Protein AF-A0A9K3GTN6-F1 (afdb_monomer)

Sequence (144 aa):
MPHSWSNYLSNCCDSDGDSRVGKYGCVPLLIAMLEGKSVEEKQAAAKALSTILVCSGNRRIYRKEQRGITSAVQLLDPTILNLDKKYPVSILMSLTHSKECRKQIVDSGGLVYLQKLVETEVDGAKKLHETISHGNLWGVFARR

Nearest PDB structures (foldseek):
  8y0p-assembly1_A  TM=8.042E-01  e=5.681E-03  Homo sapiens
  3sl9-assembly4_G  TM=8.050E-01  e=8.884E-03  Homo sapiens
  3sla-assembly5_E  TM=8.114E-01  e=1.197E-02  Homo sapiens
  8eic-assembly1_A  TM=7.911E-01  e=9.336E-03  Homo sapiens
  1i7x-assembly1_A  TM=7.708E-01  e=1.694E-02  Mus musculus

Mean predicted aligned error: 9.12 Å

Radius of gyration: 15.72 Å; Cα contacts (8 Å, |Δi|>4): 153; chains: 1; bounding box: 44×24×49 Å

Secondary structure (DSSP, 8-state):
---SSHHHHHGGGS-SS-SSS-SS-HHHHHHHHHTSSSHHHHHHHHHHHHHHTTSHHHHHHHHHSTTHHHHHHHTT-TTSTT--THHHHHHHHHHTTSHHHHHHHHHTTHHHHHHHHHHTT-TTHHHHHHHHHHHHHHHHHS--

Foldseek 3Di:
DPDPPVVVLVVQQDDDDDDPCPPQGPLVVLQVQLVDDDLVSVQVSLQSLLVNLVHVVSLVSLVVPPCNLLSLLVLLAPVSPPHQNLSSLSNLVSNLVDLVSLVVCVVSVSLVSLVVCVVVVRPNSVVSNCSSVVSVVVVVVPPD

Solvent-accessible surface area (backbone atoms only — not comparable to full-atom values): 8327 Å² total; per-residue (Å²): 140,91,85,77,60,69,66,63,55,65,58,69,81,79,62,90,74,90,75,92,63,66,100,54,58,74,58,65,58,36,43,55,30,48,70,45,90,48,55,66,48,24,41,53,24,31,48,52,47,41,59,49,42,75,40,70,68,49,44,55,55,43,71,68,40,89,55,41,62,54,46,38,39,60,60,44,38,80,84,55,68,94,49,72,51,44,26,33,40,47,41,53,52,67,42,52,88,37,69,67,50,37,48,51,36,50,77,63,47,31,60,66,36,29,54,56,34,37,78,68,66,39,62,62,22,54,62,43,43,49,55,48,55,58,62,54,57,56,68,71,69,72,73,124

Structure (mmCIF, N/CA/C/O backbone):
data_AF-A0A9K3GTN6-F1
#
_entry.id   AF-A0A9K3GTN6-F1
#
loop_
_atom_site.group_PDB
_atom_site.id
_atom_site.type_symbol
_atom_site.label_atom_id
_atom_site.label_alt_id
_atom_site.label_comp_id
_atom_site.label_asym_id
_atom_site.label_entity_id
_atom_site.label_seq_id
_atom_site.pdbx_PDB_ins_code
_atom_site.Cartn_x
_atom_site.Cartn_y
_atom_site.Cartn_z
_atom_site.occupancy
_atom_site.B_iso_or_equiv
_atom_site.auth_seq_id
_atom_site.auth_comp_id
_atom_site.auth_asym_id
_atom_site.auth_atom_id
_atom_site.pdbx_PDB_model_num
ATOM 1 N N . MET A 1 1 ? 19.098 3.591 20.103 1.00 34.47 1 MET A N 1
ATOM 2 C CA . MET A 1 1 ? 20.031 4.089 19.065 1.00 34.47 1 MET A CA 1
ATOM 3 C C . MET A 1 1 ? 19.316 4.121 17.706 1.00 34.47 1 MET A C 1
ATOM 5 O O . MET A 1 1 ? 19.348 3.104 17.026 1.00 34.47 1 MET A O 1
ATOM 9 N N . PRO A 1 2 ? 18.612 5.203 17.307 1.00 41.88 2 PRO A N 1
ATOM 10 C CA . PRO A 1 2 ? 17.772 5.178 16.105 1.00 41.88 2 PRO 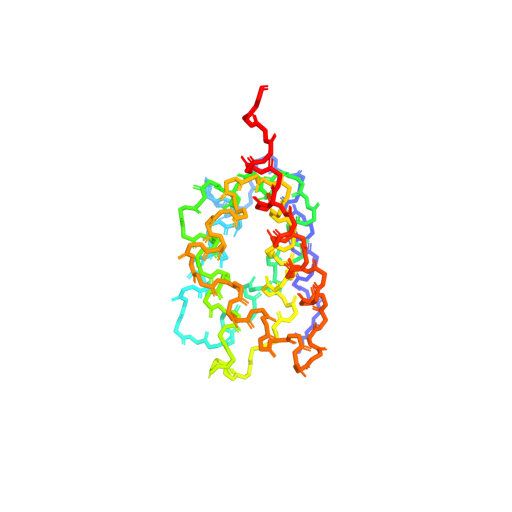A CA 1
ATOM 11 C C . PRO A 1 2 ? 18.186 6.230 15.057 1.00 41.88 2 PRO A C 1
ATOM 13 O O . PRO A 1 2 ? 17.435 7.166 14.843 1.00 41.88 2 PRO A O 1
ATOM 16 N N . HIS A 1 3 ? 19.352 6.128 14.401 1.00 39.06 3 HIS A N 1
ATOM 17 C CA . HIS A 1 3 ? 19.748 7.154 13.403 1.00 39.06 3 HIS A CA 1
ATOM 18 C C . HIS A 1 3 ? 20.516 6.671 12.155 1.00 39.06 3 HIS A C 1
ATOM 20 O O . HIS A 1 3 ? 21.058 7.503 11.441 1.00 39.06 3 HIS A O 1
ATOM 26 N N . SER A 1 4 ? 20.549 5.377 11.812 1.00 50.44 4 SER A N 1
ATOM 27 C CA . SER A 1 4 ? 21.349 4.931 10.645 1.00 50.44 4 SER A CA 1
ATOM 28 C C . SER A 1 4 ? 20.644 3.938 9.719 1.00 50.44 4 SER A C 1
ATOM 30 O O . SER A 1 4 ? 21.223 2.946 9.296 1.00 50.44 4 SER A O 1
ATOM 32 N N . TRP A 1 5 ? 19.354 4.151 9.445 1.00 44.84 5 TRP A N 1
ATOM 33 C CA . TRP A 1 5 ? 18.619 3.352 8.446 1.00 44.84 5 TRP A CA 1
ATOM 34 C C . TRP A 1 5 ? 18.283 4.192 7.204 1.00 44.84 5 TRP A C 1
ATOM 36 O O . TRP A 1 5 ? 18.353 3.690 6.086 1.00 44.84 5 TRP A O 1
ATOM 46 N N . SER A 1 6 ? 18.025 5.496 7.374 1.00 46.78 6 SER A N 1
ATOM 47 C CA . SER A 1 6 ? 17.737 6.407 6.255 1.00 46.78 6 SER A CA 1
ATOM 48 C C . SER A 1 6 ? 18.904 6.546 5.271 1.00 46.78 6 SER A C 1
ATOM 50 O O . SER A 1 6 ? 18.674 6.564 4.066 1.00 46.78 6 SER A O 1
ATOM 52 N N . ASN A 1 7 ? 20.152 6.570 5.755 1.00 45.53 7 ASN A N 1
ATOM 53 C CA . ASN A 1 7 ? 21.321 6.714 4.877 1.00 45.53 7 ASN A CA 1
ATOM 54 C C . ASN A 1 7 ? 21.619 5.442 4.065 1.00 45.53 7 ASN A C 1
ATOM 56 O O . ASN A 1 7 ? 22.062 5.546 2.926 1.00 45.53 7 ASN A O 1
ATOM 60 N N . TYR A 1 8 ? 21.309 4.253 4.594 1.00 50.44 8 TYR A N 1
ATOM 61 C CA . TYR A 1 8 ? 21.452 2.999 3.844 1.00 50.44 8 TYR A CA 1
ATOM 62 C C . TYR A 1 8 ? 20.410 2.867 2.725 1.00 50.44 8 TYR A C 1
ATOM 64 O O . TYR A 1 8 ? 20.731 2.385 1.643 1.00 50.44 8 TYR A O 1
ATOM 72 N N . LEU A 1 9 ? 19.180 3.342 2.951 1.00 48.31 9 LEU A N 1
ATOM 73 C CA . LEU A 1 9 ? 18.117 3.311 1.941 1.00 48.31 9 LEU A CA 1
ATOM 74 C C . LEU A 1 9 ? 18.327 4.345 0.824 1.00 48.31 9 LEU A C 1
ATOM 76 O O . LEU A 1 9 ? 17.956 4.088 -0.321 1.00 48.31 9 LEU A O 1
ATOM 80 N N . SER A 1 10 ? 18.949 5.489 1.131 1.00 46.78 10 SER A N 1
ATOM 81 C CA . SER A 1 10 ? 19.246 6.531 0.138 1.00 46.78 10 SER A CA 1
ATOM 82 C C . SER A 1 10 ? 20.327 6.116 -0.868 1.00 46.78 10 SER A C 1
ATOM 84 O O . SER A 1 10 ? 20.322 6.615 -1.988 1.00 46.78 10 SER A O 1
ATOM 86 N N . ASN A 1 11 ? 21.216 5.181 -0.509 1.00 44.50 11 ASN A N 1
ATOM 87 C CA . ASN A 1 11 ? 22.278 4.693 -1.397 1.00 44.50 11 ASN A CA 1
ATOM 88 C C . ASN A 1 11 ? 21.803 3.614 -2.395 1.00 44.50 11 ASN A C 1
ATOM 90 O O . ASN A 1 11 ? 22.557 3.193 -3.263 1.00 44.50 11 ASN A O 1
ATOM 94 N N . CYS A 1 12 ? 20.549 3.152 -2.309 1.00 50.91 12 CYS A N 1
ATOM 95 C CA . CYS A 1 12 ? 20.014 2.154 -3.243 1.00 50.91 12 CYS A CA 1
ATOM 96 C C . CYS A 1 12 ? 19.654 2.721 -4.628 1.00 50.91 12 CYS A C 1
ATOM 98 O O . CYS A 1 12 ? 19.286 1.937 -5.502 1.00 50.91 12 CYS A O 1
ATOM 100 N N . CYS A 1 13 ? 19.699 4.043 -4.837 1.00 48.66 13 CYS A N 1
ATOM 101 C CA . CYS A 1 13 ? 19.335 4.633 -6.130 1.00 48.66 13 CYS A CA 1
ATOM 102 C C . CYS A 1 13 ? 20.506 4.732 -7.134 1.00 48.66 13 CYS A C 1
ATOM 104 O O . CYS A 1 13 ? 20.209 4.955 -8.302 1.00 48.66 13 CYS A O 1
ATOM 106 N N . ASP A 1 14 ? 21.770 4.481 -6.742 1.00 43.16 14 ASP A N 1
ATOM 107 C CA . ASP A 1 14 ? 22.951 4.785 -7.585 1.00 43.16 14 ASP A CA 1
ATOM 108 C C . ASP A 1 14 ? 24.044 3.698 -7.674 1.00 43.16 14 ASP A C 1
ATOM 110 O O . ASP A 1 14 ? 25.205 4.005 -7.932 1.00 43.16 14 ASP A O 1
ATOM 114 N N . SER A 1 15 ? 23.757 2.407 -7.492 1.00 42.09 15 SER A N 1
ATOM 115 C CA . SER A 1 15 ? 24.825 1.397 -7.644 1.00 42.09 15 SER A CA 1
ATOM 116 C C . SER A 1 15 ? 24.405 0.204 -8.486 1.00 42.09 15 SER A C 1
ATOM 118 O O . SER A 1 15 ? 23.863 -0.786 -7.993 1.00 42.09 15 SER A O 1
ATOM 120 N N . ASP A 1 16 ? 24.726 0.301 -9.778 1.00 45.75 16 ASP A N 1
ATOM 121 C CA . ASP A 1 16 ? 25.200 -0.856 -10.528 1.00 45.75 16 ASP A CA 1
ATOM 122 C C . ASP A 1 16 ? 26.384 -1.462 -9.762 1.00 45.75 16 ASP A C 1
ATOM 124 O O . ASP A 1 16 ? 27.434 -0.842 -9.628 1.00 45.75 16 ASP A O 1
ATOM 128 N N . GLY A 1 17 ? 26.210 -2.685 -9.266 1.00 50.47 17 GLY A N 1
ATOM 129 C CA . GLY A 1 17 ? 27.319 -3.521 -8.820 1.00 50.47 17 GLY A CA 1
ATOM 130 C C . GLY A 1 17 ? 27.718 -3.380 -7.348 1.00 50.47 17 GLY A C 1
ATOM 131 O O . GLY A 1 17 ? 28.221 -2.366 -6.893 1.00 50.47 17 GLY A O 1
ATOM 132 N N . ASP A 1 18 ? 27.578 -4.507 -6.653 1.00 44.97 18 ASP A N 1
ATOM 133 C CA . ASP A 1 18 ? 28.391 -4.919 -5.507 1.00 44.97 18 ASP A CA 1
ATOM 134 C C . ASP A 1 18 ? 28.187 -4.214 -4.155 1.00 44.97 18 ASP A C 1
ATOM 136 O O . ASP A 1 18 ? 28.973 -3.394 -3.692 1.00 44.97 18 ASP A O 1
ATOM 140 N N . SER A 1 1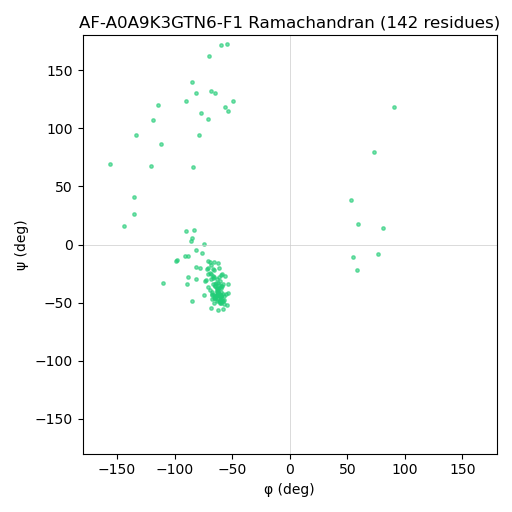9 ? 27.139 -4.621 -3.438 1.00 40.00 19 SER A N 1
ATOM 141 C CA . SER A 1 19 ? 27.109 -4.480 -1.977 1.00 40.00 19 SER A CA 1
ATOM 142 C C . SER A 1 19 ? 26.152 -5.479 -1.332 1.00 40.00 19 SER A C 1
ATOM 144 O O . SER A 1 19 ? 25.127 -5.091 -0.798 1.00 40.00 19 SER A O 1
ATOM 146 N N . ARG A 1 20 ? 26.481 -6.782 -1.362 1.00 42.50 20 ARG A N 1
ATOM 147 C CA . ARG A 1 20 ? 25.885 -7.888 -0.553 1.00 42.50 20 ARG A CA 1
ATOM 148 C C . ARG A 1 20 ? 24.348 -8.091 -0.599 1.00 42.50 20 ARG A C 1
ATOM 150 O O . ARG A 1 20 ? 23.880 -9.150 -0.191 1.00 42.50 20 ARG A 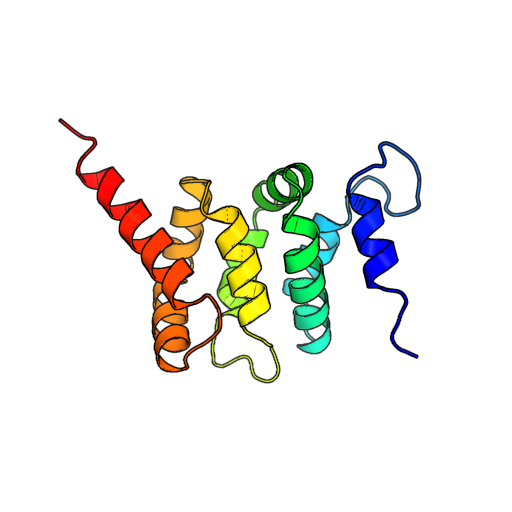O 1
ATOM 157 N N . VAL A 1 21 ? 23.574 -7.169 -1.169 1.00 47.50 21 VAL A N 1
ATOM 158 C CA . VAL A 1 21 ? 22.177 -7.271 -1.608 1.00 47.50 21 VAL A CA 1
ATOM 159 C C . VAL A 1 21 ? 22.228 -7.878 -3.011 1.00 47.50 21 VAL A C 1
ATOM 161 O O . VAL A 1 21 ? 22.061 -7.218 -4.033 1.00 47.50 21 VAL A O 1
ATOM 164 N N . GLY A 1 22 ? 22.668 -9.134 -3.067 1.00 39.62 22 GLY A N 1
ATOM 165 C CA . GLY A 1 22 ? 22.984 -9.817 -4.314 1.00 39.62 22 GLY A CA 1
ATOM 166 C C . GLY A 1 22 ? 21.749 -10.013 -5.186 1.00 39.62 22 GLY A C 1
ATOM 167 O O . GLY A 1 22 ? 20.764 -10.561 -4.714 1.00 39.62 22 GLY A O 1
ATOM 168 N N . LYS A 1 23 ? 21.844 -9.635 -6.468 1.00 42.25 23 LYS A N 1
ATOM 169 C CA . LYS A 1 23 ? 20.989 -10.024 -7.618 1.00 42.25 23 LYS A CA 1
ATOM 170 C C . LYS A 1 23 ? 19.477 -9.717 -7.548 1.00 42.25 23 LYS A C 1
ATOM 172 O O . LYS A 1 23 ? 18.850 -9.582 -8.594 1.00 42.25 23 LYS A O 1
ATOM 177 N N . TYR A 1 24 ? 18.918 -9.541 -6.359 1.00 50.09 24 TYR A N 1
ATOM 178 C CA . TYR A 1 24 ? 17.555 -9.145 -6.044 1.00 50.09 24 TYR A CA 1
ATOM 179 C C . TYR A 1 24 ? 17.682 -7.831 -5.280 1.00 50.09 24 TYR A C 1
ATOM 181 O O . TYR A 1 24 ? 18.178 -7.823 -4.157 1.00 50.09 24 TYR A O 1
ATOM 189 N N . GLY A 1 25 ? 17.331 -6.706 -5.904 1.00 65.81 25 GLY A N 1
ATOM 190 C CA . GLY A 1 25 ? 17.440 -5.398 -5.254 1.00 65.81 25 GLY A CA 1
ATOM 191 C C . GLY A 1 25 ? 16.693 -5.334 -3.911 1.00 65.81 25 GLY A C 1
ATOM 192 O O . GLY A 1 25 ? 15.928 -6.225 -3.549 1.00 65.81 25 GLY A O 1
ATOM 193 N N . CYS A 1 26 ? 16.857 -4.236 -3.173 1.00 80.19 26 CYS A N 1
ATOM 194 C CA . CYS A 1 26 ? 16.185 -4.035 -1.882 1.00 80.19 26 CYS A CA 1
ATOM 195 C C . CYS A 1 26 ? 14.641 -4.151 -1.980 1.00 80.19 26 CYS A C 1
ATOM 197 O O . CYS A 1 26 ? 13.977 -4.565 -1.035 1.00 80.19 26 CYS A O 1
ATOM 199 N N . VAL A 1 27 ? 14.065 -3.853 -3.151 1.00 87.25 27 VAL A N 1
ATOM 200 C CA . VAL A 1 27 ? 12.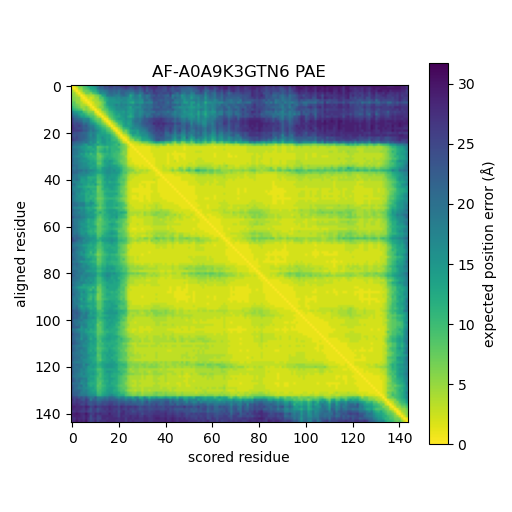613 -3.823 -3.383 1.00 87.25 27 VAL A CA 1
ATOM 201 C C . VAL A 1 27 ? 11.914 -5.189 -3.187 1.00 87.25 27 VAL A C 1
ATOM 203 O O . VAL A 1 27 ? 11.013 -5.232 -2.350 1.00 87.25 27 VAL A O 1
ATOM 206 N N . PRO A 1 28 ? 12.286 -6.292 -3.877 1.00 88.44 28 PRO A N 1
ATOM 207 C CA . PRO A 1 28 ? 11.696 -7.615 -3.629 1.00 88.44 28 PRO A CA 1
ATOM 208 C C . PRO A 1 28 ? 11.748 -8.067 -2.165 1.00 88.44 28 PRO A C 1
ATOM 210 O O . PRO A 1 28 ? 10.762 -8.583 -1.644 1.00 88.44 28 PRO A O 1
ATOM 213 N N . LEU A 1 29 ? 12.869 -7.825 -1.475 1.00 88.56 29 LEU A N 1
ATOM 214 C CA . LEU A 1 29 ? 13.020 -8.181 -0.060 1.00 88.56 29 LEU A CA 1
ATOM 215 C C . LEU A 1 29 ? 12.040 -7.403 0.823 1.00 88.56 29 LEU A C 1
ATOM 217 O O . LEU A 1 29 ? 11.378 -7.987 1.677 1.00 88.56 29 LEU A O 1
ATOM 221 N N . LEU A 1 30 ? 11.899 -6.097 0.586 1.00 90.94 30 LEU A N 1
ATOM 222 C CA . LEU A 1 30 ? 10.939 -5.277 1.319 1.00 90.94 30 LEU A CA 1
ATOM 223 C C . LEU A 1 30 ? 9.491 -5.697 1.040 1.00 90.94 30 LEU A C 1
ATOM 225 O O . LEU A 1 30 ? 8.674 -5.659 1.953 1.00 90.94 30 LEU A O 1
ATOM 229 N N . ILE A 1 31 ? 9.163 -6.125 -0.183 1.00 91.75 31 ILE A N 1
ATOM 230 C CA . ILE A 1 31 ? 7.827 -6.654 -0.502 1.00 91.75 31 ILE A CA 1
ATOM 231 C C . ILE A 1 31 ? 7.556 -7.945 0.269 1.00 91.75 31 ILE A C 1
ATOM 233 O O . ILE A 1 31 ? 6.499 -8.056 0.884 1.00 91.75 31 ILE A O 1
ATOM 237 N N . ALA A 1 32 ? 8.518 -8.869 0.321 1.00 91.12 32 ALA A N 1
ATOM 238 C CA . ALA A 1 32 ? 8.385 -10.087 1.119 1.00 91.12 32 ALA A CA 1
ATOM 239 C C . ALA A 1 32 ? 8.158 -9.774 2.612 1.00 91.12 32 ALA A C 1
ATOM 241 O O . ALA A 1 32 ? 7.367 -10.440 3.275 1.00 91.12 32 ALA A O 1
ATOM 242 N N . MET A 1 33 ? 8.783 -8.714 3.138 1.00 91.44 33 MET A N 1
ATOM 243 C CA . MET A 1 33 ? 8.541 -8.251 4.510 1.00 91.44 33 MET A CA 1
ATOM 244 C C . MET A 1 33 ? 7.136 -7.655 4.724 1.00 91.44 33 MET A C 1
ATOM 246 O O . MET A 1 33 ? 6.625 -7.725 5.841 1.00 91.44 33 MET A O 1
ATOM 250 N N . LEU A 1 34 ? 6.465 -7.120 3.691 1.00 92.12 34 LEU A N 1
ATOM 251 C CA . LEU A 1 34 ? 5.050 -6.712 3.799 1.00 92.12 34 LEU A CA 1
ATOM 252 C C . LEU A 1 34 ? 4.119 -7.915 4.027 1.00 92.12 34 LEU A C 1
ATOM 254 O O . LEU A 1 34 ? 3.063 -7.771 4.643 1.00 92.12 34 LEU A O 1
ATOM 258 N N . GLU A 1 35 ? 4.513 -9.097 3.551 1.00 88.56 35 GLU A N 1
ATOM 259 C CA . GLU A 1 35 ? 3.817 -10.370 3.781 1.00 88.56 35 GLU A CA 1
ATOM 260 C C . GLU A 1 35 ? 4.244 -11.050 5.100 1.00 88.56 35 GLU A C 1
ATOM 262 O O . GLU A 1 35 ? 3.775 -12.146 5.411 1.00 88.56 35 GLU A O 1
ATOM 267 N N . GLY A 1 36 ? 5.112 -10.404 5.892 1.00 87.31 36 GLY A N 1
ATOM 268 C CA . GLY A 1 36 ? 5.593 -10.899 7.182 1.00 87.31 36 GLY A CA 1
ATOM 269 C C . GLY A 1 36 ? 4.479 -11.131 8.208 1.00 87.31 36 GLY A C 1
ATOM 270 O O . GLY A 1 36 ? 3.31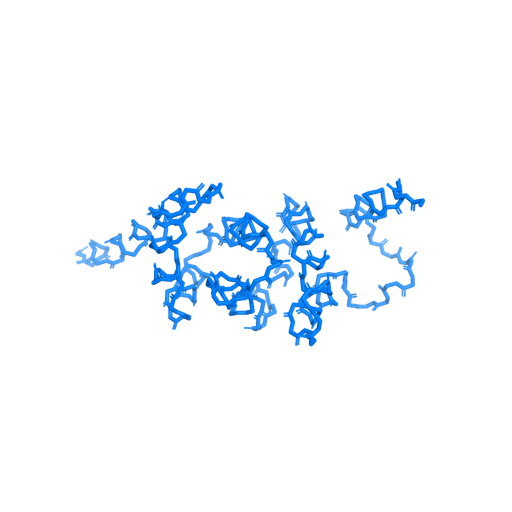6 -10.772 8.009 1.00 87.31 36 GLY A O 1
ATOM 271 N N . LYS A 1 37 ? 4.819 -11.744 9.345 1.00 83.69 37 LYS A N 1
ATOM 272 C CA . LYS A 1 37 ? 3.832 -12.028 10.404 1.00 83.69 37 LYS A CA 1
ATOM 273 C C . LYS A 1 37 ? 3.710 -10.878 11.398 1.00 83.69 37 LYS A C 1
ATOM 275 O O . LYS A 1 37 ? 2.615 -10.640 11.902 1.00 83.69 37 LYS A O 1
ATOM 280 N N . SER A 1 38 ? 4.806 -10.170 11.669 1.00 91.38 38 SER A N 1
ATOM 281 C CA . SER A 1 38 ? 4.828 -9.072 12.633 1.00 91.38 38 SER A CA 1
ATOM 282 C C . SER A 1 38 ? 4.370 -7.760 11.989 1.00 91.38 38 SER A C 1
ATOM 284 O O . SER A 1 38 ? 4.707 -7.442 10.847 1.00 91.38 38 SER A O 1
ATOM 286 N N . VAL A 1 39 ? 3.580 -6.978 12.729 1.00 92.00 39 VAL A N 1
ATOM 287 C CA . VAL A 1 39 ? 3.147 -5.643 12.287 1.00 92.00 39 VAL A CA 1
ATOM 288 C C . VAL A 1 39 ? 4.343 -4.696 12.208 1.00 92.00 39 VAL A C 1
ATOM 290 O O . VAL A 1 39 ? 4.408 -3.855 11.314 1.00 92.00 39 VAL A O 1
ATOM 293 N N . GLU A 1 40 ? 5.319 -4.868 13.093 1.00 90.62 40 GLU A N 1
ATOM 294 C CA . GLU A 1 40 ? 6.558 -4.102 13.130 1.00 90.62 40 GLU A CA 1
ATOM 295 C C . GLU A 1 40 ? 7.383 -4.319 11.854 1.00 90.62 40 GLU A C 1
ATOM 297 O O . GLU A 1 40 ? 7.850 -3.347 11.257 1.00 90.62 40 GLU A O 1
ATOM 302 N N . GLU A 1 41 ? 7.499 -5.569 11.388 1.00 90.75 41 GLU A N 1
ATOM 303 C CA . GLU A 1 41 ? 8.152 -5.912 10.115 1.00 90.75 41 GLU A CA 1
ATOM 304 C C . GLU A 1 41 ? 7.446 -5.236 8.935 1.00 90.75 41 GLU A C 1
ATOM 306 O O . GLU A 1 41 ? 8.087 -4.557 8.125 1.00 90.75 41 GLU A O 1
ATOM 311 N N . LYS A 1 42 ? 6.112 -5.351 8.881 1.00 93.94 42 LYS A N 1
ATOM 312 C CA . LYS A 1 42 ? 5.280 -4.725 7.842 1.00 93.94 42 LYS A CA 1
ATOM 313 C C . LYS A 1 42 ? 5.431 -3.211 7.834 1.00 93.94 42 LYS A C 1
ATOM 315 O O . LYS A 1 42 ? 5.571 -2.612 6.770 1.00 93.94 42 LYS A O 1
ATOM 320 N N . GLN A 1 43 ? 5.416 -2.584 9.008 1.00 93.50 43 GLN A N 1
ATOM 321 C CA . GLN A 1 43 ? 5.544 -1.139 9.144 1.00 93.50 43 GLN A CA 1
ATOM 322 C C . GLN A 1 43 ? 6.941 -0.658 8.743 1.00 93.50 43 GLN A C 1
ATOM 324 O O . GLN A 1 43 ? 7.058 0.332 8.017 1.00 93.50 43 GLN A O 1
ATOM 329 N N . ALA A 1 44 ? 7.999 -1.353 9.169 1.00 92.12 44 ALA A N 1
ATOM 330 C CA . ALA A 1 44 ? 9.367 -1.030 8.776 1.00 92.12 44 ALA A CA 1
ATOM 331 C C . ALA A 1 44 ? 9.540 -1.123 7.252 1.00 92.12 44 ALA A C 1
ATOM 333 O O . ALA A 1 44 ? 10.079 -0.202 6.631 1.00 92.12 44 ALA A O 1
ATOM 334 N N . ALA A 1 45 ? 9.006 -2.184 6.645 1.00 93.62 45 ALA A N 1
ATOM 335 C CA . ALA A 1 45 ? 9.031 -2.378 5.204 1.00 93.62 45 ALA A CA 1
ATOM 336 C C . ALA A 1 45 ? 8.223 -1.311 4.453 1.00 93.62 45 ALA A C 1
ATOM 338 O O . ALA A 1 45 ? 8.727 -0.718 3.498 1.00 93.62 45 ALA A O 1
ATOM 339 N N . ALA A 1 46 ? 7.003 -1.003 4.907 1.00 94.94 46 ALA A N 1
ATOM 340 C CA . ALA A 1 46 ? 6.157 0.017 4.293 1.00 94.94 46 ALA A CA 1
ATOM 341 C C . ALA A 1 46 ? 6.812 1.406 4.359 1.00 94.94 46 ALA A C 1
ATOM 343 O O . ALA A 1 46 ? 6.837 2.147 3.374 1.00 94.94 46 ALA A O 1
ATOM 344 N N . LYS A 1 47 ? 7.419 1.749 5.498 1.00 94.06 47 LYS A N 1
ATOM 345 C CA . LYS A 1 47 ? 8.160 3.002 5.655 1.00 94.06 47 LYS A CA 1
ATOM 346 C C . LYS A 1 47 ? 9.351 3.075 4.695 1.00 94.06 47 LYS A C 1
ATOM 348 O O . LYS A 1 47 ? 9.500 4.076 3.991 1.00 94.06 47 LYS A O 1
ATOM 353 N N . ALA A 1 48 ? 10.156 2.016 4.612 1.00 92.38 48 ALA A N 1
ATOM 354 C CA . ALA A 1 48 ? 11.298 1.957 3.701 1.00 92.38 48 ALA A CA 1
ATOM 355 C C . ALA A 1 48 ? 10.863 2.085 2.231 1.00 92.38 48 ALA A C 1
ATOM 357 O O . ALA A 1 48 ? 11.382 2.933 1.504 1.00 92.38 48 ALA A O 1
ATOM 358 N N . LEU A 1 49 ? 9.846 1.323 1.817 1.00 92.69 49 LEU A N 1
ATOM 359 C CA . LEU A 1 49 ? 9.282 1.376 0.467 1.00 92.69 49 LEU A CA 1
ATOM 360 C C . LEU A 1 49 ? 8.737 2.762 0.116 1.00 92.69 49 LEU A C 1
ATOM 362 O O . LEU A 1 49 ? 9.037 3.270 -0.962 1.00 92.69 49 LEU A O 1
ATOM 366 N N . SER A 1 50 ? 8.010 3.411 1.031 1.00 92.69 50 SER A N 1
ATOM 367 C CA . SER A 1 50 ? 7.489 4.768 0.807 1.00 92.69 50 SER A CA 1
ATOM 368 C C . SER A 1 50 ? 8.594 5.799 0.535 1.00 92.69 50 SER A C 1
ATOM 370 O O . SER A 1 50 ? 8.359 6.782 -0.161 1.00 92.69 50 SER A O 1
ATOM 372 N N . THR A 1 51 ? 9.812 5.544 1.027 1.00 89.69 51 THR A N 1
ATOM 373 C CA . THR A 1 51 ? 10.981 6.409 0.822 1.00 89.69 51 THR A CA 1
ATOM 374 C C . THR A 1 51 ? 11.687 6.091 -0.499 1.00 89.69 51 THR A C 1
ATOM 376 O O . THR A 1 51 ? 11.957 6.987 -1.294 1.00 89.69 51 THR A O 1
ATOM 379 N N . ILE A 1 52 ? 11.959 4.812 -0.785 1.00 86.75 52 ILE A N 1
ATOM 380 C CA . ILE A 1 52 ? 12.760 4.435 -1.964 1.00 86.75 52 ILE A CA 1
ATOM 381 C C . ILE A 1 52 ? 11.972 4.483 -3.281 1.00 86.75 52 ILE A C 1
ATOM 383 O O . ILE A 1 52 ? 12.571 4.581 -4.356 1.00 86.75 52 ILE A O 1
ATOM 387 N N . LEU A 1 53 ? 10.634 4.436 -3.227 1.00 88.12 53 LEU A N 1
ATOM 388 C CA . LEU A 1 53 ? 9.763 4.537 -4.406 1.00 88.12 53 LEU A CA 1
ATOM 389 C C . LEU A 1 53 ? 9.657 5.961 -4.972 1.00 88.12 53 LEU A C 1
ATOM 391 O O . LEU A 1 53 ? 9.016 6.155 -6.007 1.00 88.12 53 LEU A O 1
ATOM 395 N N . VAL A 1 54 ? 10.347 6.940 -4.382 1.00 82.94 54 VAL A N 1
ATOM 396 C CA . VAL A 1 54 ? 10.578 8.257 -4.998 1.00 82.94 54 VAL A CA 1
ATOM 397 C C . VAL A 1 54 ? 11.477 8.137 -6.244 1.00 82.94 54 VAL A C 1
ATOM 399 O O . VAL A 1 54 ? 11.293 8.885 -7.208 1.00 82.94 54 VAL A O 1
ATOM 402 N N . CYS A 1 55 ? 12.349 7.123 -6.313 1.00 82.94 55 CYS A N 1
ATOM 403 C CA . CYS A 1 55 ? 13.174 6.817 -7.488 1.00 82.94 55 CYS A CA 1
ATOM 404 C C . CYS A 1 55 ? 12.384 6.009 -8.545 1.00 82.94 55 CYS A C 1
ATOM 406 O O . CYS A 1 55 ? 11.768 4.979 -8.253 1.00 82.94 55 CYS A O 1
ATOM 408 N N . SER A 1 56 ? 12.420 6.440 -9.813 1.00 80.19 56 SER A N 1
ATOM 409 C CA . SER A 1 56 ? 11.678 5.801 -10.918 1.00 80.19 56 SER A CA 1
ATOM 410 C C . SER A 1 56 ? 12.134 4.367 -11.221 1.00 80.19 56 SER A C 1
ATOM 412 O O . SER A 1 56 ? 11.298 3.525 -11.569 1.00 80.19 56 SER A O 1
ATOM 414 N N . GLY A 1 57 ? 13.426 4.068 -11.034 1.00 84.25 57 GLY A N 1
ATOM 415 C CA . GLY A 1 57 ? 13.993 2.720 -11.154 1.00 84.25 57 GLY A CA 1
ATOM 416 C C . GLY A 1 57 ? 13.359 1.740 -10.166 1.00 84.25 57 GLY A C 1
ATOM 417 O O . GLY A 1 57 ? 12.821 0.709 -10.573 1.00 84.25 57 GLY A O 1
ATOM 418 N N . ASN A 1 58 ? 13.282 2.124 -8.890 1.00 85.44 58 ASN A N 1
ATOM 419 C CA . ASN A 1 58 ? 12.656 1.318 -7.838 1.00 85.44 58 ASN A CA 1
ATOM 420 C C . ASN A 1 58 ? 11.163 1.102 -8.094 1.00 85.44 58 ASN A C 1
ATOM 422 O O . ASN A 1 58 ? 10.676 -0.019 -7.959 1.00 85.44 58 ASN A O 1
ATOM 426 N N . ARG A 1 59 ? 10.439 2.126 -8.576 1.00 87.56 59 ARG A N 1
ATOM 427 C CA . ARG A 1 59 ? 9.039 1.960 -9.011 1.00 87.56 59 ARG A CA 1
ATOM 428 C C . ARG A 1 59 ? 8.892 0.952 -10.144 1.00 87.56 59 ARG A C 1
ATOM 430 O O . ARG A 1 59 ? 7.878 0.266 -10.232 1.00 87.56 59 ARG A O 1
ATOM 437 N N . ARG A 1 60 ? 9.848 0.882 -11.073 1.00 86.56 60 ARG A N 1
ATOM 438 C CA . ARG A 1 60 ? 9.811 -0.100 -12.167 1.00 86.56 60 ARG A CA 1
ATOM 439 C C . ARG A 1 60 ? 10.036 -1.518 -11.648 1.00 86.56 60 ARG A C 1
ATOM 441 O O . ARG A 1 60 ? 9.359 -2.415 -12.133 1.00 86.56 60 ARG A O 1
ATOM 448 N N . ILE A 1 61 ? 10.939 -1.704 -10.687 1.00 87.44 61 ILE A N 1
ATOM 449 C CA . ILE A 1 61 ? 11.180 -3.005 -10.047 1.00 87.44 61 ILE A CA 1
ATOM 450 C C . ILE A 1 61 ? 9.942 -3.429 -9.253 1.00 87.44 61 ILE A C 1
ATOM 452 O O . ILE A 1 61 ? 9.410 -4.502 -9.497 1.00 87.44 61 ILE A O 1
ATOM 456 N N . TYR A 1 62 ? 9.409 -2.545 -8.406 1.00 89.94 62 TYR A N 1
ATOM 457 C CA . TYR A 1 62 ? 8.228 -2.822 -7.584 1.00 89.94 62 TYR A CA 1
ATOM 458 C C . TYR A 1 62 ? 7.024 -3.268 -8.416 1.00 89.94 62 TYR A C 1
ATOM 460 O O . TYR A 1 62 ? 6.332 -4.212 -8.064 1.00 89.94 62 TYR A O 1
ATOM 468 N N . ARG A 1 63 ? 6.785 -2.618 -9.561 1.00 87.50 63 ARG A N 1
ATOM 469 C CA . ARG A 1 63 ? 5.672 -2.968 -10.458 1.00 87.50 63 ARG A CA 1
ATOM 470 C C . ARG A 1 63 ? 5.799 -4.341 -11.115 1.00 87.50 63 ARG A C 1
ATOM 472 O O . ARG A 1 63 ? 4.799 -4.846 -11.608 1.00 87.50 63 ARG A O 1
ATOM 479 N N . LYS A 1 64 ? 7.008 -4.900 -11.202 1.00 87.25 64 LYS A N 1
ATOM 480 C CA . LYS A 1 64 ? 7.226 -6.243 -11.759 1.00 87.25 64 LYS A CA 1
ATOM 481 C C . LYS A 1 64 ? 6.940 -7.340 -10.737 1.00 87.25 64 LYS A C 1
ATOM 483 O O . LYS A 1 64 ? 6.715 -8.478 -11.133 1.00 87.25 64 LYS A O 1
ATOM 488 N N . GLU A 1 65 ? 6.930 -6.997 -9.454 1.00 87.81 65 GLU A N 1
ATOM 489 C CA . GLU A 1 65 ? 6.641 -7.938 -8.384 1.00 87.81 65 GLU A CA 1
ATOM 490 C C . GLU A 1 65 ? 5.138 -8.198 -8.316 1.00 87.81 65 GLU A C 1
ATOM 492 O O . GLU A 1 65 ? 4.355 -7.313 -7.969 1.00 87.81 65 GLU A O 1
ATOM 497 N N . GLN A 1 66 ? 4.742 -9.434 -8.634 1.00 80.50 66 GLN A N 1
ATOM 498 C CA . GLN A 1 66 ? 3.336 -9.837 -8.758 1.00 80.50 66 GLN A CA 1
ATOM 499 C C . GLN A 1 66 ? 2.496 -9.507 -7.521 1.00 80.50 66 GLN A C 1
ATOM 501 O O . GLN A 1 66 ? 1.315 -9.203 -7.649 1.00 80.50 66 GLN A O 1
ATOM 506 N N . ARG A 1 67 ? 3.094 -9.577 -6.328 1.00 87.25 67 ARG A N 1
ATOM 507 C CA . ARG A 1 67 ? 2.378 -9.400 -5.060 1.00 87.25 67 ARG A CA 1
ATOM 508 C C . ARG A 1 67 ? 2.485 -8.003 -4.473 1.00 87.25 67 ARG A C 1
ATOM 510 O O . ARG A 1 67 ? 1.698 -7.678 -3.597 1.00 87.25 67 ARG A O 1
ATOM 517 N N . GLY A 1 68 ? 3.398 -7.160 -4.962 1.00 91.25 68 GLY A N 1
ATOM 518 C CA . GLY A 1 68 ? 3.711 -5.881 -4.317 1.00 91.25 68 GLY A CA 1
ATOM 519 C C . GLY A 1 68 ? 2.473 -5.009 -4.103 1.00 91.25 68 GLY A C 1
ATOM 520 O O . GLY A 1 68 ? 2.182 -4.596 -2.982 1.00 91.25 68 GLY A O 1
ATOM 521 N N . ILE A 1 69 ? 1.695 -4.791 -5.167 1.00 93.81 69 ILE A N 1
ATOM 522 C CA . ILE A 1 69 ? 0.488 -3.953 -5.114 1.00 93.81 69 ILE A CA 1
ATOM 523 C C . ILE A 1 69 ? -0.559 -4.554 -4.177 1.00 93.81 69 ILE A C 1
ATOM 525 O O . ILE A 1 69 ? -1.056 -3.846 -3.303 1.00 93.81 69 ILE A O 1
ATOM 529 N N . THR A 1 70 ? -0.861 -5.845 -4.314 1.00 94.00 70 THR A N 1
ATOM 530 C CA . THR A 1 70 ? -1.843 -6.531 -3.465 1.00 94.00 70 THR A CA 1
ATOM 531 C C . THR A 1 70 ? -1.445 -6.475 -1.991 1.00 94.00 70 THR A C 1
ATOM 533 O O . THR A 1 70 ? -2.273 -6.125 -1.153 1.00 94.00 70 THR A O 1
ATOM 536 N N . SER A 1 71 ? -0.174 -6.730 -1.666 1.00 94.31 71 SER A N 1
ATOM 537 C CA . SER A 1 71 ? 0.339 -6.639 -0.297 1.00 94.31 71 SER A CA 1
ATOM 538 C C . SER A 1 71 ? 0.207 -5.220 0.256 1.00 94.31 71 SER A C 1
ATOM 540 O O . SER A 1 71 ? -0.265 -5.044 1.374 1.00 94.31 71 SER A O 1
ATOM 542 N N . ALA A 1 72 ? 0.545 -4.186 -0.524 1.00 95.44 72 ALA A N 1
ATOM 543 C CA . ALA A 1 72 ? 0.374 -2.797 -0.093 1.00 95.44 72 ALA A CA 1
ATOM 544 C C . ALA A 1 72 ? -1.102 -2.413 0.117 1.00 95.44 72 ALA A C 1
ATOM 546 O O . ALA A 1 72 ? -1.403 -1.674 1.055 1.00 95.44 72 ALA A O 1
ATOM 547 N N . VAL A 1 73 ? -2.021 -2.933 -0.705 1.00 96.06 73 VAL A N 1
ATOM 548 C CA . VAL A 1 73 ? -3.470 -2.738 -0.522 1.00 96.06 73 VAL A CA 1
ATOM 549 C C . VAL A 1 73 ? -3.960 -3.389 0.766 1.00 96.06 73 VAL A C 1
ATOM 551 O O . VAL A 1 73 ? -4.684 -2.749 1.520 1.00 96.06 73 VAL A O 1
ATOM 554 N N . GLN A 1 74 ? -3.530 -4.614 1.066 1.00 94.69 74 GLN A N 1
ATOM 555 C CA . GLN A 1 74 ? -3.911 -5.303 2.304 1.00 94.69 74 GLN A CA 1
ATOM 556 C C . GLN A 1 74 ? -3.468 -4.541 3.559 1.00 94.69 74 GLN A C 1
ATOM 558 O O . GLN A 1 74 ? -4.163 -4.567 4.569 1.00 94.69 74 GLN A O 1
ATOM 563 N N . LEU A 1 75 ? -2.353 -3.803 3.511 1.00 95.12 75 LEU A N 1
ATOM 564 C CA . LEU A 1 75 ? -1.922 -2.968 4.639 1.00 95.12 75 LEU A CA 1
ATOM 565 C C . LEU A 1 75 ? -2.838 -1.766 4.905 1.00 95.12 75 LEU A C 1
ATOM 567 O O . LEU A 1 75 ? -2.784 -1.211 6.007 1.00 95.12 75 LEU A O 1
ATOM 571 N N . LEU A 1 76 ? -3.682 -1.374 3.944 1.00 95.38 76 LEU A N 1
ATOM 572 C CA . LEU A 1 76 ? -4.715 -0.356 4.150 1.00 95.38 76 LEU A CA 1
ATOM 573 C C . LEU A 1 76 ? -5.858 -0.850 5.039 1.00 95.38 76 LEU A C 1
ATOM 575 O O . LEU A 1 76 ? -6.638 -0.026 5.509 1.00 95.38 76 LEU A O 1
ATOM 579 N N . ASP A 1 77 ? -5.960 -2.161 5.281 1.00 93.75 77 ASP A N 1
ATOM 580 C CA . ASP A 1 77 ? -7.027 -2.727 6.093 1.00 93.75 77 ASP A CA 1
ATOM 581 C C . ASP A 1 77 ? -7.040 -2.079 7.491 1.00 93.75 77 ASP A C 1
ATOM 583 O O . ASP A 1 77 ? -6.041 -2.175 8.218 1.00 93.75 77 ASP A O 1
ATOM 587 N N . PRO A 1 78 ? -8.132 -1.398 7.888 1.00 88.62 78 PRO A N 1
ATOM 588 C CA . PRO A 1 78 ? -8.210 -0.707 9.172 1.00 88.62 78 PRO A CA 1
ATOM 589 C C . PRO A 1 78 ? -8.172 -1.666 10.370 1.00 88.62 78 PRO A C 1
ATOM 591 O O . PRO A 1 78 ? -7.908 -1.226 11.484 1.00 88.62 78 PRO A O 1
ATOM 594 N N . THR A 1 79 ? -8.389 -2.969 10.162 1.00 89.88 79 THR A N 1
ATOM 595 C CA . THR A 1 79 ? -8.268 -3.990 11.215 1.00 89.88 79 THR A CA 1
ATOM 596 C C . THR A 1 79 ? -6.817 -4.261 11.618 1.00 89.88 79 THR A C 1
ATOM 598 O O . THR A 1 79 ? -6.566 -4.738 12.725 1.00 89.88 79 THR A O 1
ATOM 601 N N . ILE A 1 80 ? -5.841 -3.924 10.763 1.00 90.12 80 ILE A N 1
ATOM 602 C CA . ILE A 1 80 ? -4.418 -4.009 11.105 1.00 90.12 80 ILE A CA 1
ATOM 603 C C . ILE A 1 80 ? -4.057 -2.788 11.954 1.00 90.12 80 ILE A C 1
ATOM 605 O O . ILE A 1 80 ? -3.729 -1.720 11.424 1.00 90.12 80 ILE A O 1
ATOM 609 N N . LEU A 1 81 ? -4.123 -2.978 13.270 1.00 89.31 81 LEU A N 1
ATOM 610 C CA . LEU A 1 81 ? -3.732 -2.003 14.287 1.00 89.31 81 LEU A CA 1
ATOM 611 C C . LEU A 1 81 ? -2.210 -1.808 14.314 1.00 89.31 81 LEU A C 1
ATOM 613 O O . LEU A 1 81 ? -1.463 -2.648 13.821 1.00 89.31 81 LEU A O 1
ATOM 617 N N . ASN A 1 82 ? -1.750 -0.709 14.918 1.00 89.25 82 ASN A N 1
ATOM 618 C CA . ASN A 1 82 ? -0.326 -0.371 15.085 1.00 89.25 82 ASN A CA 1
ATOM 619 C C . ASN A 1 82 ? 0.474 -0.234 13.776 1.00 89.25 82 ASN A C 1
ATOM 621 O O . ASN A 1 82 ? 1.703 -0.259 13.804 1.00 89.25 82 ASN A O 1
ATOM 625 N N . LEU A 1 83 ? -0.215 -0.067 12.642 1.00 92.38 83 LEU A N 1
ATOM 626 C CA . LEU A 1 83 ? 0.389 0.233 11.350 1.00 92.38 83 LEU A CA 1
ATOM 627 C C . LEU A 1 83 ? -0.033 1.623 10.884 1.00 92.38 83 LEU A C 1
ATOM 629 O O . LEU A 1 83 ? -1.215 1.876 10.654 1.00 92.38 83 LEU A O 1
ATOM 633 N N . ASP A 1 84 ? 0.941 2.505 10.689 1.00 93.69 84 ASP A N 1
ATOM 634 C CA . ASP A 1 84 ? 0.702 3.840 10.149 1.00 93.69 84 ASP A CA 1
ATOM 635 C C . ASP A 1 84 ? 0.338 3.765 8.654 1.00 93.69 84 ASP A C 1
ATOM 637 O O . ASP A 1 84 ? 1.167 3.473 7.782 1.00 93.69 84 ASP A O 1
ATOM 641 N N . LYS A 1 85 ? -0.942 4.016 8.365 1.00 94.69 85 LYS A N 1
ATOM 642 C CA . LYS A 1 85 ? -1.559 3.839 7.044 1.00 94.69 85 LYS A CA 1
ATOM 643 C C . LYS A 1 85 ? -1.059 4.840 6.006 1.00 94.69 85 LYS A C 1
ATOM 645 O O . LYS A 1 85 ? -1.204 4.583 4.811 1.00 94.69 85 LYS A O 1
ATOM 650 N N . LYS A 1 86 ? -0.394 5.926 6.414 1.00 95.19 86 LYS A N 1
ATOM 651 C CA . LYS A 1 86 ? 0.181 6.884 5.459 1.00 95.19 86 LYS A CA 1
ATOM 6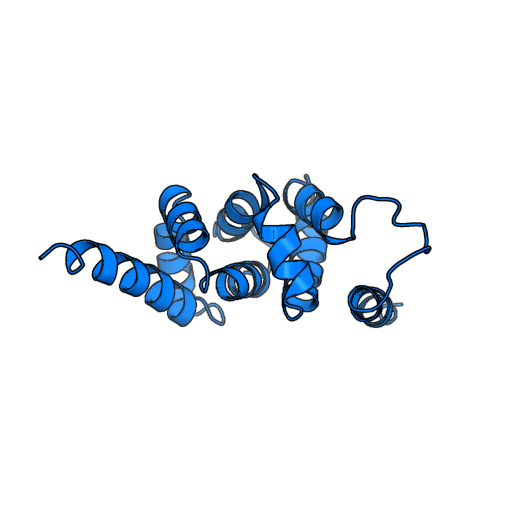52 C C . LYS A 1 86 ? 1.277 6.258 4.592 1.00 95.19 86 LYS A C 1
ATOM 654 O O . LYS A 1 86 ? 1.461 6.654 3.442 1.00 95.19 86 LYS A O 1
ATOM 659 N N . TYR A 1 87 ? 1.991 5.253 5.110 1.00 95.50 87 TYR A N 1
ATOM 660 C CA . TYR A 1 87 ? 3.057 4.575 4.371 1.00 95.50 87 TYR A CA 1
ATOM 661 C C . TYR A 1 87 ? 2.526 3.738 3.197 1.00 95.50 87 TYR A C 1
ATOM 663 O O . TYR A 1 87 ? 2.953 4.000 2.069 1.00 95.50 87 TYR A O 1
ATOM 671 N N . PRO A 1 88 ? 1.584 2.788 3.382 1.00 96.00 88 PRO A N 1
ATOM 672 C CA . PRO A 1 88 ? 0.980 2.082 2.253 1.00 96.00 88 PRO A CA 1
ATOM 673 C C . PRO A 1 88 ? 0.226 3.021 1.304 1.00 96.00 88 PRO A C 1
ATOM 675 O O . PRO A 1 88 ? 0.323 2.840 0.091 1.00 96.00 88 PRO A O 1
ATOM 678 N N . VAL A 1 89 ? -0.427 4.080 1.803 1.00 96.69 89 VAL A N 1
ATOM 679 C CA . VAL A 1 89 ? -1.018 5.121 0.940 1.00 96.69 89 VAL A CA 1
ATOM 680 C C . VAL A 1 89 ? 0.045 5.767 0.042 1.00 96.69 89 VAL A C 1
ATOM 682 O O . VAL A 1 89 ? -0.138 5.839 -1.172 1.00 96.69 89 VAL A O 1
ATOM 685 N N . SER A 1 90 ? 1.187 6.180 0.596 1.00 95.81 90 SER A N 1
ATOM 686 C CA . SER A 1 90 ? 2.288 6.787 -0.168 1.00 95.81 90 SER A CA 1
ATOM 687 C C . SER A 1 90 ? 2.894 5.834 -1.215 1.00 95.81 90 SER A C 1
ATOM 689 O O . SER A 1 90 ? 3.147 6.229 -2.362 1.00 95.81 90 SER A O 1
ATOM 691 N N . ILE A 1 91 ? 3.057 4.552 -0.860 1.00 95.44 91 ILE A N 1
ATOM 692 C CA . ILE A 1 91 ? 3.504 3.498 -1.786 1.00 95.44 91 ILE A CA 1
ATOM 693 C C . ILE A 1 91 ? 2.554 3.412 -2.979 1.00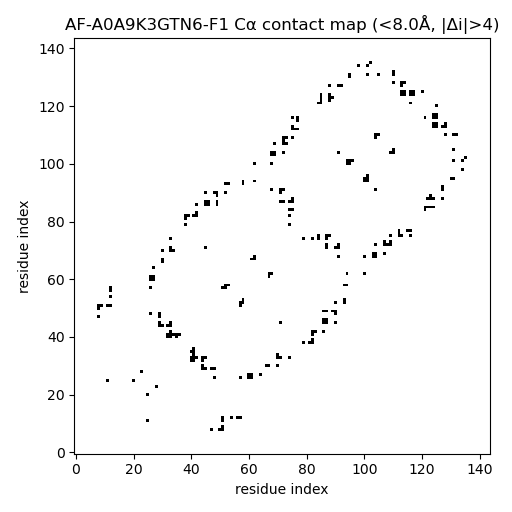 95.44 91 ILE A C 1
ATOM 695 O O . ILE A 1 91 ? 2.984 3.548 -4.124 1.00 95.44 91 ILE A O 1
ATOM 699 N N . LEU A 1 92 ? 1.259 3.225 -2.720 1.00 95.56 92 LEU A N 1
ATOM 700 C CA . LEU A 1 92 ? 0.255 3.076 -3.769 1.00 95.56 92 LEU A CA 1
ATOM 701 C C . LEU A 1 92 ? 0.146 4.341 -4.620 1.00 95.56 92 LEU A C 1
ATOM 703 O O . LEU A 1 92 ? 0.054 4.246 -5.846 1.00 95.56 92 LEU A O 1
ATOM 707 N N . MET A 1 93 ? 0.251 5.518 -3.997 1.00 94.94 93 MET A N 1
ATOM 708 C CA . MET A 1 93 ? 0.240 6.799 -4.696 1.00 94.94 93 MET A CA 1
ATOM 709 C C . MET A 1 93 ? 1.347 6.877 -5.751 1.00 94.94 93 MET A C 1
ATOM 711 O O . MET A 1 93 ? 1.080 7.233 -6.903 1.00 94.94 93 MET A O 1
ATOM 715 N N . SER A 1 94 ? 2.555 6.433 -5.399 1.00 92.62 94 SER A N 1
ATOM 716 C CA . SER A 1 94 ? 3.717 6.380 -6.296 1.00 92.62 94 SER A CA 1
ATOM 717 C C . SER A 1 94 ? 3.512 5.465 -7.515 1.00 92.62 94 SER A C 1
ATOM 719 O O . SER A 1 94 ? 4.202 5.611 -8.526 1.00 92.62 94 SER A O 1
ATOM 721 N N . LEU A 1 95 ? 2.559 4.529 -7.459 1.00 92.00 95 LEU A N 1
ATOM 722 C CA . LEU A 1 95 ? 2.287 3.547 -8.516 1.00 92.00 95 LEU A CA 1
ATOM 723 C C . LEU A 1 95 ? 1.118 3.943 -9.431 1.00 92.00 95 LEU A C 1
ATOM 725 O O . LEU A 1 95 ? 0.980 3.386 -10.523 1.00 92.00 95 LEU A O 1
ATOM 729 N N . THR A 1 96 ? 0.309 4.932 -9.040 1.00 90.50 96 THR A N 1
ATOM 730 C CA . THR A 1 96 ? -0.910 5.333 -9.771 1.00 90.50 96 THR A CA 1
ATOM 731 C C . THR A 1 96 ? -0.679 5.862 -11.186 1.00 90.50 96 THR A C 1
ATOM 733 O O . THR A 1 96 ? -1.616 5.879 -11.984 1.00 90.50 96 THR A O 1
ATOM 736 N N . HIS A 1 97 ? 0.552 6.227 -11.554 1.00 86.62 97 HIS A N 1
ATOM 737 C CA . HIS A 1 97 ? 0.899 6.584 -12.935 1.00 86.62 97 HIS A CA 1
ATOM 738 C C . HIS A 1 97 ? 0.648 5.433 -13.927 1.00 86.62 97 HIS A C 1
ATOM 740 O O . HIS A 1 97 ? 0.391 5.670 -15.106 1.00 86.62 97 HIS A O 1
ATOM 746 N N . SER A 1 98 ? 0.687 4.182 -13.462 1.00 87.19 98 SER A N 1
ATOM 747 C CA . SER A 1 98 ? 0.420 2.999 -14.279 1.00 87.19 98 SER A CA 1
ATOM 748 C C . SER A 1 98 ? -1.065 2.633 -14.249 1.00 87.19 98 SER A C 1
ATOM 750 O O . SER A 1 98 ? -1.620 2.378 -13.180 1.00 87.19 98 SER A O 1
ATOM 752 N N . LYS A 1 99 ? -1.703 2.553 -15.427 1.00 87.75 99 LYS A N 1
ATOM 753 C CA . LYS A 1 99 ? -3.113 2.133 -15.551 1.00 87.75 99 LYS A CA 1
ATOM 754 C C . LYS A 1 99 ? -3.342 0.737 -14.965 1.00 87.75 99 LYS A C 1
ATOM 756 O O . LYS A 1 99 ? -4.297 0.541 -14.224 1.00 87.75 99 LYS A O 1
ATOM 761 N N . GLU A 1 100 ? -2.425 -0.185 -15.247 1.00 89.00 100 GLU A N 1
ATOM 762 C CA . GLU A 1 100 ? -2.469 -1.560 -14.741 1.00 89.00 100 GLU A CA 1
ATOM 763 C C . GLU A 1 100 ? -2.396 -1.599 -13.211 1.00 89.00 100 GLU A C 1
ATOM 765 O O . GLU A 1 100 ? -3.166 -2.298 -12.564 1.00 89.00 100 GLU A O 1
ATOM 770 N N . CYS A 1 101 ? -1.542 -0.766 -12.608 1.00 91.19 101 CYS A N 1
ATOM 771 C CA . CYS A 1 101 ? -1.429 -0.723 -11.153 1.00 91.19 101 CYS A CA 1
ATOM 7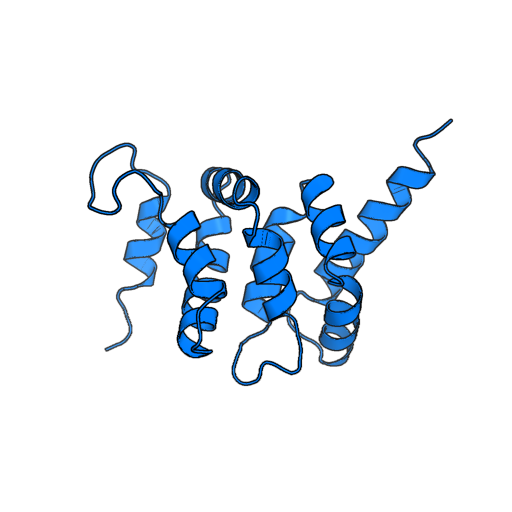72 C C . CYS A 1 101 ? -2.697 -0.164 -10.508 1.00 91.19 101 CYS A C 1
ATOM 774 O O . CYS A 1 101 ? -3.150 -0.708 -9.509 1.00 91.19 101 CYS A O 1
ATOM 776 N N . ARG A 1 102 ? -3.309 0.881 -11.087 1.00 91.44 102 ARG A N 1
ATOM 777 C CA . ARG A 1 102 ? -4.601 1.388 -10.594 1.00 91.44 102 ARG A CA 1
ATOM 778 C C . ARG A 1 102 ? -5.682 0.314 -10.647 1.00 91.44 102 ARG A C 1
ATOM 780 O O . ARG A 1 102 ? -6.406 0.161 -9.672 1.00 91.44 102 ARG A O 1
ATOM 787 N N . LYS A 1 103 ? -5.749 -0.445 -11.744 1.00 90.75 103 LYS A N 1
ATOM 788 C CA . LYS A 1 103 ? -6.686 -1.563 -11.880 1.00 90.75 103 LYS A CA 1
ATOM 789 C C . LYS A 1 103 ? -6.457 -2.612 -10.791 1.00 90.75 103 LYS A C 1
ATOM 791 O O . LYS A 1 103 ? -7.395 -2.933 -10.077 1.00 90.75 103 LYS A O 1
ATOM 796 N N . GLN A 1 104 ? -5.217 -3.056 -10.589 1.00 92.38 104 GLN A N 1
ATOM 797 C CA . GLN A 1 104 ? -4.895 -4.030 -9.540 1.00 92.38 104 GLN A CA 1
ATOM 798 C C . GLN A 1 104 ? -5.257 -3.533 -8.136 1.00 92.38 104 GLN A C 1
ATOM 800 O O . GLN A 1 104 ? -5.739 -4.317 -7.320 1.00 92.38 104 GLN A O 1
ATOM 805 N N . ILE A 1 105 ? -5.077 -2.236 -7.852 1.00 93.50 105 ILE A N 1
ATOM 806 C CA . ILE A 1 105 ? -5.501 -1.653 -6.571 1.00 93.50 105 ILE A CA 1
ATOM 807 C C . ILE A 1 105 ? -7.015 -1.796 -6.381 1.00 93.50 105 ILE A C 1
ATOM 809 O O . ILE A 1 105 ? -7.463 -2.163 -5.296 1.00 93.50 105 ILE A O 1
ATOM 813 N N . VAL A 1 106 ? -7.799 -1.531 -7.428 1.00 92.62 106 VAL A N 1
ATOM 814 C CA . VAL A 1 106 ? -9.262 -1.667 -7.394 1.00 92.62 106 VAL A CA 1
ATOM 815 C C . VAL A 1 106 ? -9.683 -3.127 -7.270 1.00 92.62 106 VAL A C 1
ATOM 817 O O . VAL A 1 106 ? -10.481 -3.437 -6.390 1.00 92.62 106 VAL A O 1
ATOM 820 N N . ASP A 1 107 ? -9.102 -4.017 -8.074 1.00 91.50 107 ASP A N 1
ATOM 821 C CA . ASP A 1 107 ? -9.400 -5.456 -8.064 1.00 91.50 107 ASP A CA 1
ATOM 822 C C . ASP A 1 107 ? -9.065 -6.099 -6.704 1.00 91.50 107 ASP A C 1
ATOM 824 O O . ASP A 1 107 ? -9.710 -7.057 -6.288 1.00 91.50 107 ASP A O 1
ATOM 828 N N . SER A 1 108 ? -8.102 -5.531 -5.970 1.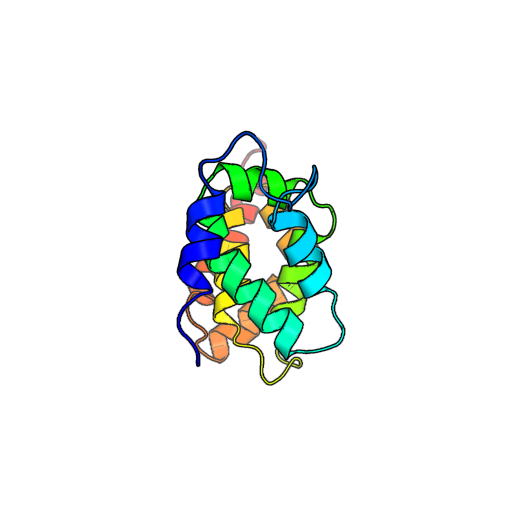00 91.69 108 SER A N 1
ATOM 829 C CA . SER A 1 108 ? -7.726 -5.958 -4.613 1.00 91.69 108 SER A CA 1
ATOM 830 C C . SER A 1 108 ? -8.601 -5.342 -3.507 1.00 91.69 108 SER A C 1
ATOM 832 O O . SER A 1 108 ? -8.298 -5.500 -2.327 1.00 91.69 108 SER A O 1
ATOM 834 N N . GLY A 1 109 ? -9.656 -4.597 -3.857 1.00 92.00 109 GLY A N 1
ATOM 835 C CA . GLY A 1 109 ? -10.568 -3.956 -2.903 1.00 92.00 109 GLY A CA 1
ATOM 836 C C . GLY A 1 109 ? -10.060 -2.634 -2.315 1.00 92.00 109 GLY A C 1
ATOM 837 O O . GLY A 1 109 ? -10.633 -2.124 -1.353 1.00 92.00 109 GLY A O 1
ATOM 838 N N . GLY A 1 110 ? -9.015 -2.032 -2.893 1.00 92.69 110 GLY A N 1
ATOM 839 C CA . GLY A 1 110 ? -8.356 -0.844 -2.346 1.00 92.69 110 GLY A CA 1
ATOM 840 C C . GLY A 1 110 ? -9.274 0.363 -2.148 1.00 92.69 110 GLY A C 1
ATOM 841 O O . GLY A 1 110 ? -9.106 1.086 -1.172 1.00 92.69 110 GLY A O 1
ATOM 842 N N . LEU A 1 111 ? -10.281 0.564 -3.008 1.00 93.19 111 LEU A N 1
ATOM 843 C CA . LEU A 1 111 ? -11.238 1.671 -2.851 1.00 93.19 111 LEU A CA 1
ATOM 844 C C . LEU A 1 111 ? -12.053 1.564 -1.556 1.00 93.19 111 LEU A C 1
ATOM 846 O O . LEU A 1 111 ? -12.276 2.580 -0.905 1.00 93.19 111 LEU A O 1
ATOM 850 N N . VAL A 1 112 ? -12.431 0.348 -1.148 1.00 94.00 112 VAL A N 1
ATOM 851 C CA . VAL A 1 112 ? -13.212 0.112 0.079 1.00 94.00 112 VAL A CA 1
ATOM 852 C C . VAL A 1 112 ? -12.394 0.480 1.313 1.00 94.00 112 VAL A C 1
ATOM 854 O O . VAL A 1 112 ? -12.895 1.134 2.227 1.00 94.00 112 VAL A O 1
ATOM 857 N N . TYR A 1 113 ? -11.117 0.095 1.336 1.00 95.00 113 TYR A N 1
ATOM 858 C CA . TYR A 1 113 ? -10.216 0.482 2.417 1.00 95.00 113 TYR A CA 1
ATOM 859 C C . TYR A 1 113 ? -9.966 1.989 2.420 1.00 95.00 113 TYR A C 1
ATOM 861 O O . TYR A 1 113 ? -10.076 2.625 3.464 1.00 95.00 113 TYR A O 1
ATOM 869 N N . LEU A 1 114 ? -9.696 2.579 1.253 1.00 94.69 114 LEU A N 1
ATOM 870 C CA . LEU A 1 114 ? -9.431 4.010 1.130 1.00 94.69 114 LEU A CA 1
ATOM 871 C C . LEU A 1 114 ? -10.616 4.871 1.562 1.00 94.69 114 LEU A C 1
ATOM 873 O O . LEU A 1 114 ? -10.386 5.884 2.208 1.00 94.69 114 LEU A O 1
ATOM 877 N N . GLN A 1 115 ? -11.856 4.467 1.273 1.00 94.44 115 GLN A N 1
ATOM 878 C CA . GLN A 1 115 ? -13.043 5.181 1.745 1.00 94.44 115 GLN A CA 1
ATOM 879 C C . GLN A 1 115 ? -13.051 5.304 3.276 1.00 94.44 115 GLN A C 1
ATOM 881 O O . GLN A 1 115 ? -13.188 6.405 3.800 1.00 94.44 115 GLN A O 1
ATOM 886 N N . LYS A 1 116 ? -12.791 4.202 3.989 1.00 94.56 116 LYS A N 1
ATOM 887 C CA . LYS A 1 116 ? -12.685 4.213 5.457 1.00 94.56 116 LYS A CA 1
ATOM 888 C C . LYS A 1 116 ? -11.519 5.075 5.943 1.00 94.56 116 LYS A C 1
ATOM 890 O O . LYS A 1 116 ? -11.657 5.814 6.908 1.00 94.56 116 LYS A O 1
ATOM 895 N N . LEU A 1 117 ? -10.371 5.010 5.266 1.00 93.25 117 LEU A N 1
ATOM 896 C CA . LEU A 1 117 ? -9.204 5.821 5.630 1.00 93.25 117 LEU A CA 1
ATOM 897 C C . LEU A 1 117 ? -9.430 7.326 5.409 1.00 93.25 117 LEU A C 1
ATOM 899 O O . LEU A 1 117 ? -8.838 8.135 6.120 1.00 93.25 117 LEU A O 1
ATOM 903 N N . VAL A 1 118 ? -10.275 7.700 4.443 1.00 94.31 118 VAL A N 1
ATOM 904 C CA . VAL A 1 118 ? -10.714 9.088 4.227 1.00 94.31 118 VAL A CA 1
ATOM 905 C C . VAL A 1 118 ? -11.591 9.568 5.377 1.00 94.31 118 VAL A C 1
ATOM 907 O O . VAL A 1 118 ? -11.395 10.686 5.840 1.00 94.31 118 VAL A O 1
ATOM 910 N N . GLU A 1 119 ? -12.510 8.733 5.861 1.00 93.56 119 GLU A N 1
ATOM 911 C CA . GLU A 1 119 ? -13.356 9.047 7.023 1.00 93.56 119 GLU A CA 1
ATOM 912 C C . GLU A 1 119 ? -12.528 9.256 8.297 1.00 93.56 119 GLU A C 1
ATOM 914 O O . GLU A 1 119 ? -12.866 10.097 9.123 1.00 93.56 119 GLU A O 1
ATOM 919 N N . THR A 1 120 ? -11.413 8.534 8.435 1.00 91.81 120 THR A N 1
ATOM 920 C CA . THR A 1 120 ? -10.460 8.694 9.546 1.00 91.81 120 THR A CA 1
ATOM 921 C C . THR A 1 120 ? -9.342 9.707 9.264 1.00 91.81 120 THR A C 1
ATOM 923 O O . THR A 1 120 ? -8.346 9.716 9.981 1.00 91.81 120 THR A O 1
ATOM 926 N N . GLU A 1 121 ? -9.459 10.503 8.197 1.00 92.00 121 GLU A N 1
ATOM 927 C CA . GLU A 1 121 ? -8.522 11.573 7.817 1.00 92.00 121 GLU A CA 1
ATOM 928 C C . GLU A 1 121 ? -7.043 11.148 7.702 1.00 92.00 121 GLU A C 1
ATOM 930 O O . GLU A 1 121 ? -6.127 11.896 8.040 1.00 92.00 121 GLU A O 1
ATOM 935 N N . VAL A 1 122 ? -6.773 9.947 7.180 1.00 93.81 122 VAL A N 1
ATOM 936 C CA . VAL A 1 122 ? -5.391 9.499 6.947 1.00 93.81 122 VAL A CA 1
ATOM 937 C C . VAL A 1 122 ? -4.734 10.311 5.831 1.00 93.81 122 VAL A C 1
ATOM 939 O O . VAL A 1 122 ? -5.271 10.445 4.725 1.00 93.81 122 VAL A O 1
ATOM 942 N N . ASP A 1 123 ? -3.512 10.773 6.097 1.00 93.44 123 ASP A N 1
ATOM 943 C CA . ASP A 1 123 ? -2.697 11.545 5.162 1.00 93.44 123 ASP A CA 1
ATOM 944 C C . ASP A 1 123 ? -2.621 10.899 3.772 1.00 93.44 123 ASP A C 1
ATOM 946 O O . ASP A 1 123 ? -2.199 9.754 3.593 1.00 93.44 123 ASP A O 1
ATOM 950 N N . GLY A 1 124 ? -3.021 11.666 2.758 1.00 92.44 124 GLY A N 1
ATOM 951 C CA . GLY A 1 124 ? -2.976 11.255 1.355 1.00 92.44 124 GLY A CA 1
ATOM 952 C C . GLY A 1 124 ? -4.078 10.283 0.917 1.00 92.44 124 GLY A C 1
ATOM 953 O O . GLY A 1 124 ? -4.219 10.072 -0.290 1.00 92.44 124 GLY A O 1
ATOM 954 N N . ALA A 1 125 ? -4.894 9.739 1.830 1.00 94.62 125 ALA A N 1
ATOM 955 C CA . ALA A 1 125 ? -5.924 8.753 1.492 1.00 94.62 125 ALA A CA 1
ATOM 956 C C . ALA A 1 125 ? -6.965 9.325 0.518 1.00 94.62 125 ALA A C 1
ATOM 958 O O . ALA A 1 125 ? -7.273 8.696 -0.495 1.00 94.62 125 ALA A O 1
ATOM 959 N N . LYS A 1 126 ? -7.426 10.561 0.758 1.00 94.69 126 LYS A N 1
ATOM 960 C CA . LYS A 1 126 ? -8.395 11.253 -0.111 1.00 94.69 126 LYS A CA 1
ATOM 961 C C . LYS A 1 126 ? -7.866 11.439 -1.529 1.00 94.69 126 LYS A C 1
ATOM 963 O O . LYS A 1 126 ? -8.522 11.060 -2.496 1.00 94.69 126 LYS A O 1
ATOM 968 N N . LYS A 1 127 ? -6.635 11.939 -1.649 1.00 94.25 127 LYS A N 1
ATOM 969 C CA . LYS A 1 127 ? -5.973 12.154 -2.941 1.00 94.25 127 LYS A CA 1
ATOM 970 C C . LYS A 1 127 ? -5.782 10.843 -3.705 1.00 94.25 127 LYS A C 1
ATOM 972 O O . LYS A 1 127 ? -6.000 10.796 -4.917 1.00 94.25 127 LYS A O 1
ATOM 977 N N . LEU A 1 128 ? -5.381 9.779 -3.009 1.00 94.12 128 LEU A N 1
ATOM 978 C CA . LEU A 1 128 ? -5.216 8.458 -3.609 1.00 94.12 128 LEU A CA 1
ATOM 979 C C . LEU A 1 128 ? -6.557 7.893 -4.094 1.00 94.12 128 LEU A C 1
ATOM 981 O O . LEU A 1 128 ? -6.643 7.424 -5.230 1.00 94.12 128 LEU A O 1
ATOM 985 N N . HIS A 1 129 ? -7.601 7.991 -3.267 1.00 94.31 129 HIS A N 1
ATOM 986 C CA . HIS A 1 129 ? -8.957 7.566 -3.604 1.00 94.31 129 HIS A CA 1
ATOM 987 C C . HIS A 1 129 ? -9.474 8.264 -4.869 1.00 94.31 129 HIS A C 1
ATOM 989 O O . HIS A 1 129 ? -9.878 7.600 -5.824 1.00 94.31 129 HIS A O 1
ATOM 995 N N . GLU A 1 130 ? -9.385 9.596 -4.921 1.00 92.44 130 GLU A N 1
ATOM 996 C CA . GLU A 1 130 ? -9.765 10.394 -6.091 1.00 92.44 130 GLU A CA 1
ATOM 997 C C . GLU A 1 130 ? -8.951 9.985 -7.328 1.00 92.44 130 GLU A C 1
ATOM 999 O O . GLU A 1 130 ? -9.519 9.693 -8.379 1.00 92.44 130 GLU A O 1
ATOM 1004 N N . THR A 1 131 ? -7.626 9.869 -7.208 1.00 91.31 131 THR A N 1
ATOM 1005 C CA . THR A 1 131 ? -6.754 9.519 -8.344 1.00 91.31 131 THR A CA 1
ATOM 1006 C C . THR A 1 131 ? -7.111 8.164 -8.963 1.00 91.31 131 THR A C 1
ATOM 1008 O O . THR A 1 131 ? -7.105 8.011 -10.188 1.00 91.31 131 THR A O 1
ATOM 1011 N N . ILE A 1 132 ? -7.422 7.166 -8.134 1.00 90.19 132 ILE A N 1
ATOM 1012 C CA . ILE A 1 132 ? -7.783 5.824 -8.604 1.00 90.19 132 ILE A CA 1
ATOM 1013 C C . ILE A 1 132 ? -9.202 5.818 -9.184 1.00 90.19 132 ILE A C 1
ATOM 1015 O O . ILE A 1 132 ? -9.406 5.270 -10.268 1.00 90.19 132 ILE A O 1
ATOM 1019 N N . SER A 1 133 ? -10.152 6.480 -8.518 1.00 85.88 133 SER A N 1
ATOM 1020 C CA . SER A 1 133 ? -11.544 6.596 -8.967 1.00 85.88 133 SER A CA 1
ATOM 1021 C C . SER A 1 133 ? -11.655 7.304 -10.327 1.00 85.88 133 SER A C 1
ATOM 1023 O O . SER A 1 133 ? -12.205 6.759 -11.288 1.00 85.88 133 SER A O 1
ATOM 1025 N N . HIS A 1 134 ? -11.022 8.473 -10.475 1.00 78.69 134 HIS A N 1
ATOM 1026 C CA . HIS A 1 134 ? -11.010 9.232 -11.730 1.00 78.69 134 HIS A CA 1
ATOM 1027 C C . HIS A 1 134 ? -10.216 8.535 -12.843 1.00 78.69 134 HIS A C 1
ATOM 1029 O O . HIS A 1 134 ? -10.557 8.649 -14.024 1.00 78.69 134 HIS A O 1
ATOM 1035 N N . GLY A 1 135 ? -9.188 7.761 -12.483 1.00 65.56 135 GLY A N 1
ATOM 1036 C CA . GLY A 1 135 ? -8.391 6.980 -13.426 1.00 65.56 135 GLY A CA 1
ATOM 1037 C C . GLY A 1 135 ? -9.159 5.855 -14.130 1.00 65.56 135 GLY A C 1
ATOM 1038 O O . GLY A 1 135 ? -8.719 5.437 -15.205 1.00 65.56 135 GLY A O 1
ATOM 1039 N N . ASN A 1 136 ? -10.276 5.393 -13.555 1.00 57.16 136 ASN A N 1
ATOM 1040 C CA . ASN A 1 136 ? -11.169 4.386 -14.139 1.00 57.16 136 ASN A CA 1
ATOM 1041 C C . ASN A 1 136 ? -12.256 4.997 -15.036 1.00 57.16 136 ASN A C 1
ATOM 1043 O O . ASN A 1 136 ? -12.680 4.360 -16.000 1.00 57.16 136 ASN A O 1
ATOM 1047 N N . LEU A 1 137 ? -12.663 6.245 -14.779 1.00 52.59 137 LEU A N 1
ATOM 1048 C CA . LEU A 1 137 ? -13.697 6.936 -15.558 1.00 52.59 137 LEU A CA 1
ATOM 1049 C C . LEU A 1 137 ? -13.271 7.187 -17.016 1.00 52.59 137 LEU A C 1
ATOM 1051 O O . LEU A 1 137 ? -14.080 7.052 -17.929 1.00 52.59 137 LEU A O 1
ATOM 1055 N N . TRP A 1 138 ? -11.987 7.444 -17.279 1.00 50.88 138 TRP A N 1
ATOM 1056 C CA . TRP A 1 138 ? -11.490 7.677 -18.646 1.00 50.88 138 TRP A CA 1
ATOM 1057 C C . TRP A 1 138 ? -11.465 6.430 -19.545 1.00 50.88 138 TRP A C 1
ATOM 1059 O O . TRP A 1 138 ? -11.451 6.561 -20.767 1.00 50.88 138 TRP A O 1
ATOM 1069 N N . GLY A 1 139 ? -11.473 5.220 -18.977 1.00 49.44 139 GLY A N 1
ATOM 1070 C CA . GLY A 1 139 ? -11.523 3.982 -19.766 1.00 49.44 139 GLY A CA 1
ATOM 1071 C C . GLY A 1 139 ? -12.882 3.740 -20.428 1.00 49.44 139 GLY A C 1
ATOM 1072 O O . GLY A 1 139 ? -12.952 3.086 -21.466 1.00 49.44 139 GLY A O 1
ATOM 1073 N N . VAL A 1 140 ? -13.952 4.299 -19.855 1.00 53.44 140 VAL A N 1
ATOM 1074 C CA . VAL A 1 140 ? -15.324 4.143 -20.360 1.00 53.44 140 VAL A CA 1
ATOM 1075 C C . VAL A 1 140 ? -15.608 5.115 -21.511 1.00 53.44 140 VAL A C 1
ATOM 1077 O O . VAL A 1 140 ? -16.337 4.765 -22.433 1.00 53.44 140 VAL A O 1
ATOM 1080 N N . PHE A 1 141 ? -14.965 6.288 -21.524 1.00 51.66 141 PHE A N 1
ATOM 1081 C CA . PHE A 1 141 ? -15.138 7.295 -22.581 1.00 51.66 141 PHE A CA 1
ATOM 1082 C C . PHE A 1 141 ? -14.151 7.174 -23.754 1.00 51.66 141 PHE A C 1
ATOM 1084 O O . PHE A 1 141 ? -14.355 7.813 -24.779 1.00 51.66 141 PHE A O 1
ATOM 1091 N N . ALA A 1 142 ? -13.115 6.335 -23.658 1.00 48.34 142 ALA A N 1
ATOM 1092 C CA . ALA A 1 142 ? -12.127 6.142 -24.730 1.00 48.34 142 ALA A CA 1
ATOM 1093 C C . ALA A 1 142 ? -12.562 5.147 -25.832 1.00 48.34 142 ALA A C 1
ATOM 1095 O O . ALA A 1 142 ? -11.734 4.721 -26.635 1.00 48.34 142 ALA A O 1
ATOM 1096 N N . ARG A 1 143 ? -13.844 4.758 -25.876 1.00 45.16 143 ARG A N 1
ATOM 1097 C CA . ARG A 1 143 ? -14.443 4.022 -27.000 1.00 45.16 143 ARG A CA 1
ATOM 1098 C C . ARG A 1 143 ? -15.457 4.911 -27.716 1.00 45.16 143 ARG A C 1
ATOM 1100 O O . ARG A 1 143 ? -16.644 4.862 -27.402 1.00 45.16 143 ARG A O 1
ATOM 1107 N N . ARG A 1 144 ? -14.985 5.708 -28.672 1.00 40.53 144 ARG A N 1
ATOM 1108 C CA . ARG A 1 144 ? -15.797 6.222 -29.777 1.00 40.53 144 ARG A CA 1
ATOM 1109 C C . ARG A 1 144 ? -14.921 6.531 -30.975 1.00 40.53 144 ARG A C 1
ATOM 1111 O O . ARG A 1 144 ? -13.792 7.010 -30.741 1.00 40.53 144 ARG A O 1
#

InterPro domains:
  IPR011989 Armadillo-like helical [G3DSA:1.25.10.10] (4-137)
  IPR016024 Armadillo-type fold [SSF48371] (12-121)

Organism: Helianthus annuus (NCBI:txid4232)

pLDDT: mean 80.51, std 19.28, range [34.47, 96.69]